Protein AF-A0ABC8ABK7-F1 (afdb_monomer_lite)

Secondary structure (DSSP, 8-state):
------PPPHHHHHHHHHHHHHHHHHHTT--HHHHHHHHHHHHHHHHTT--HHHHHHHHHHHH-TTTTS----

Structure (mmCIF, N/CA/C/O backbone):
data_AF-A0ABC8ABK7-F1
#
_entry.id   AF-A0ABC8ABK7-F1
#
loop_
_atom_site.group_PDB
_atom_site.id
_atom_site.type_symbol
_atom_site.label_atom_id
_atom_site.label_alt_id
_atom_site.label_comp_id
_atom_site.label_asym_id
_atom_site.label_entity_id
_atom_site.label_seq_id
_atom_site.pdbx_PDB_ins_code
_atom_site.Cartn_x
_atom_site.Cartn_y
_atom_site.Cartn_z
_atom_site.occupancy
_atom_site.B_iso_or_equiv
_atom_site.auth_seq_id
_atom_site.auth_comp_id
_atom_site.auth_asym_id
_atom_site.auth_atom_id
_atom_site.pdbx_PDB_model_num
ATOM 1 N N . MET A 1 1 ? -8.939 -20.119 23.501 1.00 36.53 1 MET A N 1
ATOM 2 C CA . MET A 1 1 ? -7.815 -19.158 23.473 1.00 36.53 1 MET A CA 1
ATOM 3 C C . MET A 1 1 ? -8.201 -18.044 22.509 1.00 36.53 1 MET A C 1
ATOM 5 O O . MET A 1 1 ? -8.188 -18.275 21.308 1.00 36.53 1 MET A O 1
ATOM 9 N N . ASN A 1 2 ? -8.664 -16.896 23.017 1.00 44.53 2 ASN A N 1
ATOM 10 C CA . ASN A 1 2 ? -9.000 -15.746 22.173 1.00 44.53 2 ASN A CA 1
ATOM 11 C C . ASN A 1 2 ? -7.695 -15.178 21.620 1.00 44.53 2 ASN A C 1
ATOM 13 O O . ASN A 1 2 ? -6.936 -14.542 22.348 1.00 44.53 2 ASN A O 1
ATOM 17 N N . HIS A 1 3 ? -7.413 -15.451 20.348 1.00 47.59 3 HIS A N 1
ATOM 18 C CA . HIS A 1 3 ? -6.313 -14.819 19.638 1.00 47.59 3 HIS A CA 1
ATOM 19 C C . HIS A 1 3 ? -6.757 -13.383 19.343 1.00 47.59 3 HIS A C 1
ATOM 21 O O . HIS A 1 3 ? -7.294 -13.077 18.279 1.00 47.59 3 HIS A O 1
ATOM 27 N N . THR A 1 4 ? -6.635 -12.511 20.342 1.00 48.34 4 THR A N 1
ATOM 28 C CA . THR A 1 4 ? -6.847 -11.080 20.172 1.00 48.34 4 THR A CA 1
ATOM 29 C C . THR A 1 4 ? -5.740 -10.612 19.238 1.00 48.34 4 THR A C 1
ATOM 31 O O . THR A 1 4 ? -4.610 -10.390 19.667 1.00 48.34 4 THR A O 1
ATOM 34 N N . LEU A 1 5 ? -6.029 -10.555 17.937 1.00 59.03 5 LEU A N 1
ATOM 35 C CA . LEU A 1 5 ? -5.183 -9.899 16.948 1.00 59.03 5 LEU A CA 1
ATOM 36 C C . LEU A 1 5 ? -5.130 -8.429 17.351 1.00 59.03 5 LEU A C 1
ATOM 38 O O . LEU A 1 5 ? -5.991 -7.647 16.955 1.00 59.03 5 LEU A O 1
ATOM 42 N N . ILE A 1 6 ? -4.176 -8.076 18.216 1.00 58.81 6 ILE A N 1
ATOM 43 C CA . ILE A 1 6 ? -3.963 -6.698 18.638 1.00 58.81 6 ILE A CA 1
ATOM 44 C C . ILE A 1 6 ? -3.697 -5.922 17.348 1.00 58.81 6 ILE A C 1
ATOM 46 O O . ILE A 1 6 ? -2.708 -6.211 16.664 1.00 58.81 6 ILE A O 1
ATOM 50 N N . PRO A 1 7 ? -4.582 -4.991 16.954 1.00 61.56 7 PRO A N 1
ATOM 51 C CA . PRO A 1 7 ? -4.342 -4.205 15.765 1.00 61.56 7 PRO A CA 1
ATOM 52 C C . PRO A 1 7 ? -3.040 -3.443 15.992 1.00 61.56 7 PRO A C 1
ATOM 54 O O . PRO A 1 7 ? -2.925 -2.663 16.936 1.00 61.56 7 PRO A O 1
ATOM 57 N N . LEU A 1 8 ? -2.044 -3.707 15.143 1.00 65.19 8 LEU A N 1
ATOM 58 C CA . LEU A 1 8 ? -0.766 -3.006 15.198 1.00 65.19 8 LEU A CA 1
ATOM 59 C C . LEU A 1 8 ? -1.038 -1.487 15.217 1.00 65.19 8 LEU A C 1
ATOM 61 O O . LEU A 1 8 ? -1.904 -1.018 14.466 1.00 65.19 8 LEU A O 1
ATOM 65 N N . PRO A 1 9 ? -0.331 -0.687 16.029 1.00 72.12 9 PRO A N 1
ATOM 66 C CA . PRO A 1 9 ? -0.446 0.765 15.977 1.00 72.12 9 PRO A CA 1
ATOM 67 C C . PRO A 1 9 ? -0.226 1.275 14.542 1.00 72.12 9 PRO A C 1
ATOM 69 O O . PRO A 1 9 ? 0.513 0.681 13.752 1.00 72.12 9 PRO A O 1
ATOM 72 N N . GLU A 1 10 ? -0.907 2.362 14.176 1.00 70.19 10 GLU A N 1
ATOM 73 C CA . GLU A 1 10 ? -0.949 2.894 12.802 1.00 70.19 10 GLU A CA 1
ATOM 74 C C . GLU A 1 10 ? 0.434 3.019 12.114 1.00 70.19 10 GLU A C 1
ATOM 76 O O . GLU A 1 10 ? 0.569 2.561 10.974 1.00 70.19 10 GLU A O 1
ATOM 81 N N . PRO A 1 11 ? 1.509 3.477 12.797 1.00 76.12 11 PRO A N 1
ATOM 82 C CA . PRO A 1 11 ? 2.846 3.544 12.204 1.00 76.12 11 PRO A CA 1
ATOM 83 C C . PRO A 1 11 ? 3.410 2.172 11.813 1.00 76.12 11 PRO A C 1
ATOM 85 O O . PRO A 1 11 ? 4.128 2.049 10.820 1.00 76.12 11 PRO A O 1
ATOM 88 N N . GLN A 1 12 ? 3.096 1.127 12.582 1.00 82.06 12 GLN A N 1
ATOM 89 C CA . GLN A 1 12 ? 3.545 -0.238 12.305 1.00 82.06 12 GLN A CA 1
ATOM 90 C C . GLN A 1 12 ? 2.763 -0.850 11.138 1.00 82.06 12 GLN A C 1
ATOM 92 O O . GLN A 1 12 ? 3.366 -1.490 10.275 1.00 82.06 12 GLN A O 1
ATOM 97 N N . ARG A 1 13 ? 1.453 -0.576 11.043 1.00 80.69 13 ARG A N 1
ATOM 98 C CA . ARG A 1 13 ? 0.631 -0.991 9.891 1.00 80.69 13 ARG A CA 1
ATOM 99 C C . ARG A 1 13 ? 1.136 -0.376 8.590 1.00 80.69 13 ARG A C 1
ATOM 101 O O . ARG A 1 13 ? 1.294 -1.091 7.602 1.00 80.69 13 ARG A O 1
ATOM 108 N N . LEU A 1 14 ? 1.459 0.917 8.593 1.00 83.81 14 LEU A N 1
ATOM 109 C CA . LEU A 1 14 ? 1.974 1.591 7.401 1.00 83.81 14 LEU A CA 1
ATOM 110 C C . LEU A 1 14 ? 3.352 1.055 6.980 1.00 83.81 14 LEU A C 1
ATOM 112 O O . LEU A 1 14 ? 3.603 0.867 5.788 1.00 83.81 14 LEU A O 1
ATOM 116 N N . ARG A 1 15 ? 4.237 0.764 7.942 1.00 87.19 15 ARG A N 1
ATOM 117 C CA . ARG A 1 15 ? 5.544 0.139 7.667 1.00 87.19 15 ARG A CA 1
ATOM 118 C C . ARG A 1 15 ? 5.392 -1.250 7.049 1.00 87.19 15 ARG A C 1
ATOM 120 O O . ARG A 1 15 ? 6.051 -1.525 6.047 1.00 87.19 15 ARG A O 1
ATOM 127 N N . ALA A 1 16 ? 4.500 -2.078 7.593 1.00 88.19 16 ALA A N 1
ATOM 128 C CA . ALA A 1 16 ? 4.213 -3.406 7.057 1.00 88.19 16 ALA A CA 1
ATOM 129 C C . ALA A 1 16 ? 3.687 -3.329 5.614 1.00 88.19 16 ALA A C 1
ATOM 131 O O . ALA A 1 16 ? 4.204 -4.011 4.730 1.00 88.19 16 ALA A O 1
ATOM 132 N N . VAL A 1 17 ? 2.735 -2.427 5.339 1.00 89.25 17 VAL A N 1
ATOM 133 C CA . VAL A 1 17 ? 2.214 -2.212 3.977 1.00 89.25 17 VAL A CA 1
ATOM 134 C C . VAL A 1 17 ? 3.309 -1.711 3.032 1.00 89.25 17 VAL A C 1
ATOM 136 O O . VAL A 1 17 ? 3.410 -2.193 1.907 1.00 89.25 17 VAL A O 1
ATOM 139 N N . ARG A 1 18 ? 4.183 -0.802 3.479 1.00 89.00 18 ARG A N 1
ATOM 140 C CA . ARG A 1 18 ? 5.313 -0.319 2.669 1.00 89.00 18 ARG A CA 1
ATOM 141 C C . ARG A 1 18 ? 6.276 -1.442 2.288 1.00 89.00 18 ARG A C 1
ATOM 143 O O . ARG A 1 18 ? 6.710 -1.500 1.140 1.00 89.00 18 ARG A O 1
ATOM 150 N N . GLN A 1 19 ? 6.623 -2.313 3.236 1.00 90.56 19 GLN A N 1
ATOM 151 C CA . GLN A 1 19 ? 7.486 -3.466 2.968 1.00 90.56 19 GLN A CA 1
ATOM 152 C C . GLN A 1 19 ? 6.818 -4.444 2.001 1.00 90.56 19 GLN A C 1
ATOM 154 O O . GLN A 1 19 ? 7.455 -4.855 1.032 1.00 90.56 19 GLN A O 1
ATOM 159 N N . ALA A 1 20 ? 5.533 -4.743 2.205 1.00 90.38 20 ALA A N 1
ATOM 160 C CA . ALA A 1 20 ? 4.773 -5.624 1.326 1.00 90.38 20 ALA A CA 1
ATOM 161 C C . ALA A 1 20 ? 4.686 -5.072 -0.108 1.00 90.38 20 ALA A C 1
ATOM 163 O O . ALA A 1 20 ? 4.942 -5.804 -1.060 1.00 90.38 20 ALA A O 1
ATOM 164 N N . LEU A 1 21 ? 4.405 -3.774 -0.274 1.00 89.31 21 LEU A N 1
ATOM 165 C CA . LEU A 1 21 ? 4.377 -3.120 -1.588 1.00 89.31 21 LEU A CA 1
ATOM 166 C C . LEU A 1 21 ? 5.750 -3.110 -2.260 1.00 89.31 21 LEU A C 1
ATOM 168 O O . LEU A 1 21 ? 5.835 -3.339 -3.461 1.00 89.31 21 LEU A O 1
ATOM 172 N N . ARG A 1 22 ? 6.830 -2.880 -1.505 1.00 89.38 22 ARG A N 1
ATOM 173 C CA . ARG A 1 22 ? 8.194 -2.937 -2.046 1.00 89.38 22 ARG A CA 1
ATOM 174 C C . ARG A 1 22 ? 8.551 -4.346 -2.507 1.00 89.38 22 ARG A C 1
ATOM 176 O O . ARG A 1 22 ? 9.108 -4.494 -3.586 1.00 89.38 22 ARG A O 1
ATOM 183 N N . HIS A 1 23 ? 8.227 -5.361 -1.709 1.00 90.38 23 HIS A N 1
ATOM 184 C CA . HIS A 1 23 ? 8.436 -6.753 -2.089 1.00 90.38 23 HIS A CA 1
ATOM 185 C C . HIS A 1 23 ? 7.644 -7.090 -3.357 1.00 90.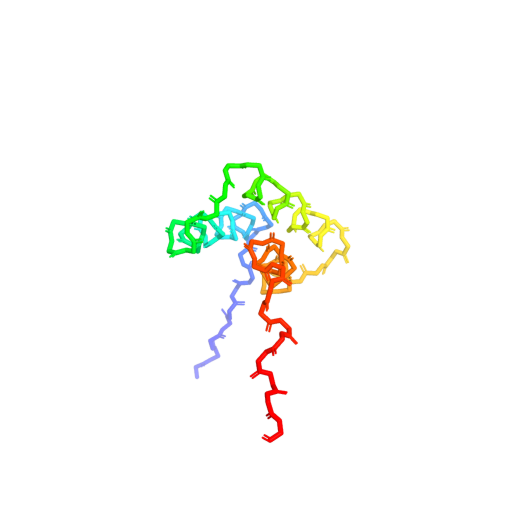38 23 HIS A C 1
ATOM 187 O O . HIS A 1 23 ? 8.219 -7.579 -4.321 1.00 90.38 23 HIS A O 1
ATOM 193 N N . HIS A 1 24 ? 6.357 -6.736 -3.403 1.00 86.44 24 HIS A N 1
ATOM 194 C CA . HIS A 1 24 ? 5.519 -6.936 -4.583 1.00 86.44 24 HIS A CA 1
ATOM 195 C C . HIS A 1 24 ? 6.092 -6.234 -5.822 1.00 86.44 24 HIS A C 1
ATOM 197 O O . HIS A 1 24 ? 6.220 -6.859 -6.864 1.00 86.44 24 HIS A O 1
ATOM 203 N N . ALA A 1 25 ? 6.514 -4.974 -5.690 1.00 86.88 25 ALA A N 1
ATOM 204 C CA . ALA A 1 25 ? 7.110 -4.207 -6.780 1.00 86.88 25 ALA A CA 1
ATOM 205 C C . ALA A 1 25 ? 8.396 -4.839 -7.335 1.00 86.88 25 ALA A C 1
ATOM 207 O O . ALA A 1 25 ? 8.649 -4.728 -8.529 1.00 86.88 25 ALA A O 1
ATOM 208 N N . ILE A 1 26 ? 9.196 -5.503 -6.493 1.00 87.31 26 ILE A N 1
ATOM 209 C CA . ILE A 1 26 ? 10.382 -6.252 -6.936 1.00 87.31 26 ILE A CA 1
ATOM 210 C C . ILE A 1 26 ? 9.960 -7.447 -7.799 1.00 87.31 26 ILE A C 1
ATOM 212 O O . ILE A 1 26 ? 10.515 -7.630 -8.877 1.00 87.31 26 ILE A O 1
ATOM 216 N N . HIS A 1 27 ? 8.957 -8.215 -7.359 1.00 87.06 27 HIS A N 1
ATOM 217 C CA . HIS A 1 27 ? 8.438 -9.373 -8.105 1.00 87.06 27 HIS A CA 1
ATOM 218 C C . HIS A 1 27 ? 7.778 -8.983 -9.425 1.00 87.06 27 HIS A C 1
ATOM 220 O O . HIS A 1 27 ? 7.928 -9.678 -10.422 1.00 87.06 27 HIS A O 1
ATOM 226 N N . THR A 1 28 ? 7.059 -7.864 -9.448 1.00 82.88 28 THR A N 1
ATOM 227 C CA . THR A 1 28 ? 6.356 -7.389 -10.644 1.00 82.88 28 THR A CA 1
ATOM 228 C C . THR A 1 28 ? 7.199 -6.453 -11.507 1.00 82.88 28 THR A C 1
ATOM 230 O O . THR A 1 28 ? 6.662 -5.822 -12.413 1.00 82.88 28 THR A O 1
ATOM 233 N N . HIS A 1 29 ? 8.492 -6.290 -11.201 1.00 85.06 29 HIS A N 1
ATOM 234 C CA . HIS A 1 29 ? 9.385 -5.333 -11.865 1.00 85.06 29 HIS A CA 1
ATOM 235 C C . HIS A 1 29 ? 8.780 -3.919 -11.998 1.00 85.06 29 HIS A C 1
ATOM 237 O O . HIS A 1 29 ? 9.004 -3.208 -12.980 1.00 85.06 29 HIS A O 1
ATOM 243 N N . ALA A 1 30 ? 7.990 -3.496 -11.008 1.00 83.56 30 ALA A N 1
ATOM 244 C CA . ALA A 1 30 ? 7.320 -2.208 -11.045 1.00 83.56 30 ALA A CA 1
ATOM 245 C C . ALA A 1 30 ? 8.337 -1.068 -10.910 1.00 83.56 30 ALA A C 1
ATOM 247 O O . ALA A 1 30 ? 9.278 -1.123 -10.114 1.00 83.56 30 ALA A O 1
ATOM 248 N N . SER A 1 31 ? 8.120 0.008 -11.668 1.00 86.62 31 SER A N 1
ATOM 249 C CA . SER A 1 31 ? 9.005 1.169 -11.620 1.00 86.62 31 SER A CA 1
ATOM 250 C C . SER A 1 31 ? 8.993 1.837 -10.233 1.00 86.62 31 SER A C 1
ATOM 252 O O . SER A 1 31 ? 7.972 1.813 -9.534 1.00 86.62 31 SER A O 1
ATOM 254 N N . PRO A 1 32 ? 10.079 2.526 -9.836 1.00 85.38 32 PRO A N 1
ATOM 255 C CA . PRO A 1 32 ? 10.110 3.297 -8.591 1.00 85.38 32 PRO A CA 1
ATOM 256 C C . PRO A 1 32 ? 8.962 4.314 -8.474 1.00 85.38 32 PRO A C 1
ATOM 258 O O . PRO A 1 32 ? 8.443 4.543 -7.383 1.00 85.38 32 PRO A O 1
ATOM 261 N N . ASN A 1 33 ? 8.522 4.886 -9.602 1.00 88.06 33 ASN A N 1
ATOM 262 C CA . ASN A 1 33 ? 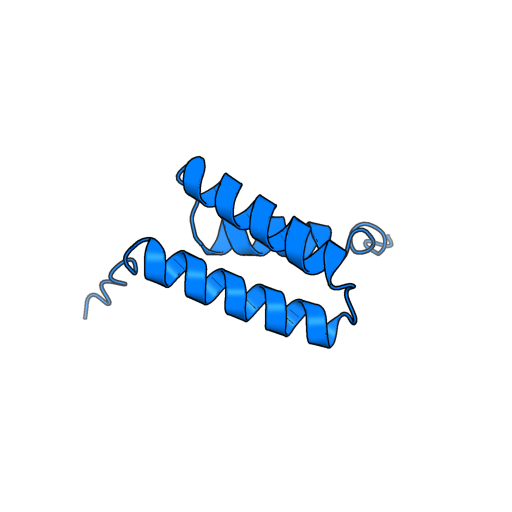7.383 5.802 -9.661 1.00 88.06 33 ASN A CA 1
ATOM 263 C C . ASN A 1 33 ? 6.050 5.086 -9.362 1.00 88.06 33 ASN A C 1
ATOM 265 O O . ASN A 1 33 ? 5.222 5.605 -8.613 1.00 88.06 33 ASN A O 1
ATOM 269 N N . ALA A 1 34 ? 5.853 3.870 -9.884 1.00 87.06 34 ALA A N 1
ATOM 270 C CA . ALA A 1 34 ? 4.682 3.052 -9.562 1.00 87.06 34 ALA A CA 1
ATOM 271 C C . ALA A 1 34 ? 4.662 2.666 -8.073 1.00 87.06 34 ALA A C 1
ATOM 273 O O . ALA A 1 34 ? 3.624 2.782 -7.421 1.00 87.06 34 ALA A O 1
ATOM 274 N N . LEU A 1 35 ? 5.819 2.310 -7.505 1.00 88.75 35 LEU A N 1
ATOM 275 C CA . LEU A 1 35 ? 5.960 2.044 -6.070 1.00 88.75 35 LEU A CA 1
ATOM 276 C C . LEU A 1 35 ? 5.633 3.271 -5.209 1.00 88.75 35 LEU A C 1
ATOM 278 O O . LEU A 1 35 ? 4.951 3.142 -4.190 1.00 88.75 35 LEU A O 1
ATOM 282 N N . HIS A 1 36 ? 6.065 4.463 -5.625 1.00 89.50 36 HIS A N 1
ATOM 283 C CA . HIS A 1 36 ? 5.722 5.705 -4.935 1.00 89.50 36 HIS A CA 1
ATOM 284 C C . HIS A 1 36 ? 4.205 5.949 -4.938 1.00 89.50 36 HIS A C 1
ATOM 286 O O . HIS A 1 36 ? 3.610 6.152 -3.880 1.00 89.50 36 HIS A O 1
ATOM 292 N N . ARG A 1 37 ? 3.557 5.840 -6.106 1.00 89.81 37 ARG A N 1
ATOM 293 C CA . ARG A 1 37 ? 2.096 5.988 -6.240 1.00 89.81 37 ARG A CA 1
ATOM 294 C C . ARG A 1 37 ? 1.326 4.957 -5.414 1.00 89.81 37 ARG A C 1
ATOM 296 O O . ARG A 1 37 ? 0.356 5.314 -4.748 1.00 89.81 37 ARG A O 1
ATOM 303 N N . ALA A 1 38 ? 1.783 3.705 -5.404 1.00 90.50 38 ALA A N 1
ATOM 304 C CA . ALA A 1 38 ? 1.204 2.642 -4.589 1.00 90.50 38 ALA A CA 1
ATOM 305 C C . ALA A 1 38 ? 1.262 2.970 -3.089 1.00 90.50 38 ALA A C 1
ATOM 307 O O . ALA A 1 38 ? 0.289 2.754 -2.363 1.00 90.50 38 ALA A O 1
ATOM 308 N N . PHE A 1 39 ? 2.377 3.539 -2.624 1.00 89.56 39 PHE A N 1
ATOM 309 C CA . PHE A 1 39 ? 2.523 3.953 -1.232 1.00 89.56 39 PHE A CA 1
ATOM 310 C C . PHE A 1 39 ? 1.638 5.158 -0.879 1.00 89.56 39 PHE A C 1
ATOM 312 O O . PHE A 1 39 ? 1.000 5.143 0.173 1.00 89.56 39 PHE A O 1
ATOM 319 N N . CYS A 1 40 ? 1.521 6.155 -1.762 1.00 90.56 40 CYS A N 1
ATOM 320 C CA . CYS A 1 40 ? 0.588 7.272 -1.571 1.00 90.56 40 CYS A CA 1
ATOM 321 C C . CYS A 1 40 ? -0.870 6.794 -1.483 1.00 90.56 40 CYS A C 1
ATOM 323 O O . CYS A 1 40 ? -1.615 7.242 -0.613 1.00 90.56 40 CYS A O 1
ATOM 325 N N . ALA A 1 41 ? -1.276 5.840 -2.327 1.00 89.25 41 ALA A N 1
ATOM 326 C CA . ALA A 1 41 ? -2.614 5.253 -2.259 1.00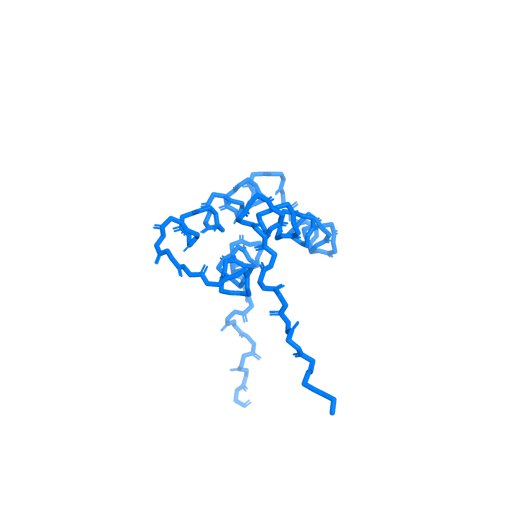 89.25 41 ALA A CA 1
ATOM 327 C C . ALA A 1 41 ? -2.851 4.497 -0.944 1.00 89.25 41 ALA A C 1
ATOM 329 O O . ALA A 1 41 ? -3.918 4.623 -0.342 1.00 89.25 41 ALA A O 1
ATOM 330 N N . ALA A 1 42 ? -1.847 3.761 -0.459 1.00 88.31 42 ALA A N 1
ATOM 331 C CA . ALA A 1 42 ? -1.915 3.101 0.839 1.00 88.31 42 ALA A CA 1
ATOM 332 C C . ALA A 1 42 ? -2.048 4.107 1.997 1.00 88.31 42 ALA A C 1
ATOM 334 O O . ALA A 1 42 ? -2.875 3.904 2.884 1.00 88.31 42 ALA A O 1
ATOM 335 N N . GLN A 1 43 ? -1.286 5.206 1.979 1.00 87.88 43 GLN A N 1
ATOM 336 C CA . 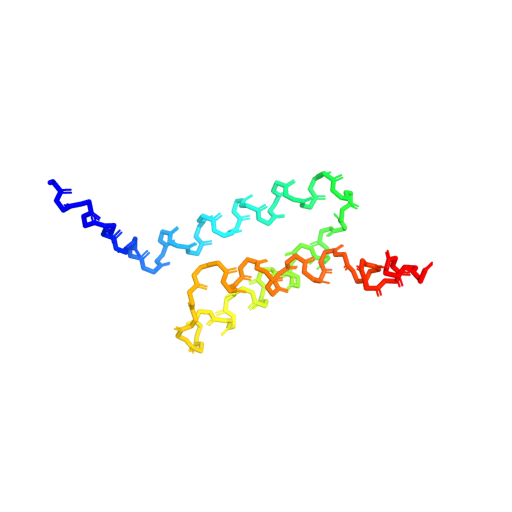GLN A 1 43 ? -1.407 6.286 2.968 1.00 87.88 43 GLN A CA 1
ATOM 337 C C . GLN A 1 43 ? -2.794 6.933 2.947 1.00 87.88 43 GLN A C 1
ATOM 339 O O . GLN A 1 43 ? -3.394 7.123 4.002 1.00 87.88 43 GLN A O 1
ATOM 344 N N . HIS A 1 44 ? -3.332 7.216 1.759 1.00 88.81 44 HIS A N 1
ATOM 345 C CA . HIS A 1 44 ? -4.672 7.781 1.629 1.00 88.81 44 HIS A CA 1
ATOM 346 C C . HIS A 1 44 ? -5.743 6.818 2.163 1.00 88.81 44 HIS A C 1
ATOM 348 O O . HIS A 1 44 ? -6.656 7.236 2.870 1.00 88.81 44 HIS A O 1
ATOM 354 N N . ALA A 1 45 ? -5.603 5.512 1.917 1.00 86.81 45 ALA A N 1
ATOM 355 C CA . ALA A 1 45 ? -6.496 4.512 2.492 1.00 86.81 45 ALA A CA 1
ATOM 356 C C . ALA A 1 45 ? -6.453 4.515 4.033 1.00 86.81 45 ALA A C 1
ATOM 358 O O . ALA A 1 45 ? -7.508 4.441 4.661 1.00 86.81 45 ALA A O 1
ATOM 359 N N . PHE A 1 46 ? -5.276 4.663 4.650 1.00 83.44 46 PHE A N 1
ATOM 360 C CA . PHE A 1 46 ? -5.177 4.824 6.106 1.00 83.44 46 PHE A CA 1
ATOM 361 C C . PHE A 1 46 ? -5.816 6.124 6.604 1.00 83.44 46 PHE A C 1
ATOM 363 O O . PHE A 1 46 ? -6.547 6.082 7.589 1.00 83.44 46 PHE A O 1
ATOM 370 N N . ALA A 1 47 ? -5.622 7.243 5.898 1.00 84.69 47 ALA A N 1
ATOM 371 C CA . ALA A 1 47 ? -6.264 8.518 6.231 1.00 84.69 47 ALA A CA 1
ATOM 372 C C . ALA A 1 47 ? -7.803 8.436 6.179 1.00 84.69 47 ALA A C 1
ATOM 374 O O . ALA A 1 47 ? -8.489 9.114 6.936 1.00 84.69 47 ALA A O 1
ATOM 375 N N . LEU A 1 48 ? -8.351 7.552 5.339 1.00 86.50 48 LEU A N 1
ATOM 376 C CA . LEU A 1 48 ? -9.783 7.233 5.274 1.00 86.50 48 LEU A CA 1
ATOM 377 C C . LEU A 1 48 ? -10.226 6.178 6.312 1.00 86.50 48 LEU A C 1
ATOM 379 O O . LEU A 1 48 ? -11.326 5.634 6.205 1.00 86.50 48 LEU A O 1
ATOM 383 N N . GLY A 1 49 ? -9.369 5.824 7.275 1.00 84.62 49 GLY A N 1
ATOM 384 C CA . GLY A 1 49 ? -9.650 4.829 8.314 1.00 84.62 49 GLY A CA 1
ATOM 385 C C . GLY A 1 49 ? -9.704 3.383 7.811 1.00 84.62 49 GLY A C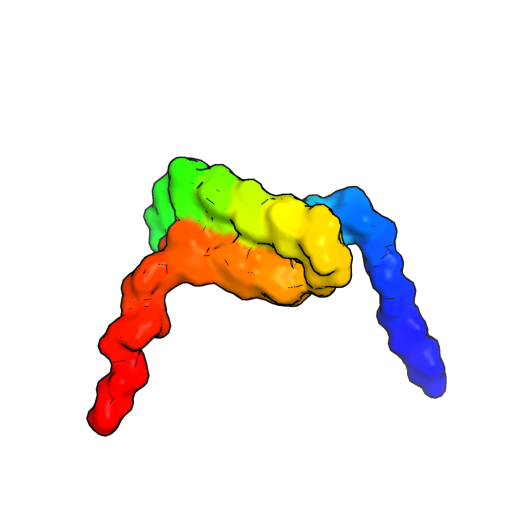 1
ATOM 386 O O . GLY A 1 49 ? -10.269 2.513 8.477 1.00 84.62 49 GLY A O 1
ATOM 387 N N . ARG A 1 50 ? -9.158 3.088 6.623 1.00 86.44 50 ARG A N 1
ATOM 388 C CA . ARG A 1 50 ? -9.172 1.729 6.062 1.00 86.44 50 ARG A CA 1
ATOM 389 C C . ARG A 1 50 ? -8.122 0.834 6.716 1.00 86.44 50 ARG A C 1
ATOM 391 O O . ARG A 1 50 ? -7.108 1.275 7.253 1.00 86.44 50 ARG A O 1
ATOM 398 N N . SER A 1 51 ? -8.375 -0.472 6.643 1.00 85.19 51 SER A N 1
ATOM 399 C CA . SER A 1 51 ? -7.458 -1.491 7.152 1.00 85.19 51 SER A CA 1
ATOM 400 C C . SER A 1 51 ? -6.164 -1.563 6.329 1.00 85.19 51 SER A C 1
ATOM 402 O O . SER A 1 51 ? -6.135 -1.194 5.152 1.00 85.19 51 SER A O 1
ATOM 404 N N . GLY A 1 52 ? -5.105 -2.131 6.917 1.00 83.12 52 GLY A N 1
ATOM 405 C CA . GLY A 1 52 ? -3.841 -2.356 6.208 1.00 83.12 52 GLY A CA 1
ATOM 406 C C . GLY A 1 52 ? -3.983 -3.261 4.978 1.00 83.12 52 GLY A C 1
ATOM 407 O O . GLY A 1 52 ? -3.320 -3.024 3.972 1.00 83.12 52 GLY A O 1
ATOM 408 N N . ALA A 1 53 ? -4.898 -4.236 5.010 1.00 86.38 53 ALA A N 1
ATOM 409 C CA . ALA A 1 53 ? -5.190 -5.092 3.859 1.00 86.38 53 ALA A CA 1
ATOM 410 C C . ALA A 1 53 ? -5.810 -4.296 2.698 1.00 86.38 53 ALA A C 1
ATOM 412 O O . ALA A 1 53 ? -5.405 -4.450 1.547 1.00 86.38 53 ALA A O 1
ATOM 413 N N . THR A 1 54 ? -6.746 -3.390 3.001 1.00 87.62 54 THR A N 1
ATOM 414 C CA . THR A 1 54 ? -7.356 -2.498 2.004 1.00 87.62 54 THR A CA 1
ATOM 415 C C . THR A 1 54 ? -6.320 -1.549 1.400 1.00 87.62 54 THR A C 1
ATOM 417 O O . THR A 1 54 ? -6.287 -1.374 0.184 1.00 87.62 54 THR A O 1
ATOM 420 N N . ALA A 1 55 ? -5.443 -0.979 2.232 1.00 87.06 55 ALA A N 1
ATOM 421 C CA . ALA A 1 55 ? -4.357 -0.106 1.791 1.00 87.06 55 ALA A CA 1
ATOM 422 C C . ALA A 1 55 ? -3.353 -0.837 0.877 1.00 87.06 55 ALA A C 1
ATOM 424 O O . ALA A 1 55 ? -2.963 -0.310 -0.165 1.00 87.06 55 ALA A O 1
ATOM 425 N N . TYR A 1 56 ? -2.981 -2.073 1.223 1.00 87.50 56 TYR A N 1
ATOM 426 C CA . TYR A 1 56 ? -2.123 -2.919 0.391 1.00 87.50 56 TYR A CA 1
ATOM 427 C C . TYR A 1 56 ? -2.771 -3.260 -0.960 1.00 87.50 56 TYR A C 1
ATOM 429 O O . TYR A 1 56 ? -2.126 -3.142 -2.003 1.00 87.50 56 TYR A O 1
ATOM 437 N N . HIS A 1 57 ? -4.055 -3.630 -0.971 1.00 87.25 57 HIS A N 1
ATOM 438 C CA . HIS A 1 57 ? -4.779 -3.917 -2.212 1.00 87.25 57 HIS A CA 1
ATOM 439 C C . HIS A 1 57 ? -4.865 -2.660 -3.102 1.00 87.25 57 HIS A C 1
ATOM 441 O O . HIS A 1 57 ? -4.572 -2.713 -4.294 1.00 87.25 57 HIS A O 1
ATOM 447 N N . ALA A 1 58 ? -5.180 -1.495 -2.528 1.00 86.69 58 ALA A N 1
ATOM 448 C CA . ALA A 1 58 ? -5.191 -0.237 -3.275 1.00 86.69 58 ALA 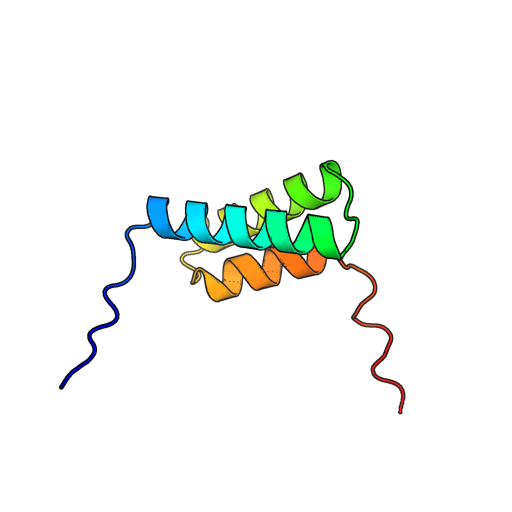A CA 1
ATOM 449 C C . ALA A 1 58 ? -3.825 0.070 -3.920 1.00 86.69 58 ALA A C 1
ATOM 451 O O . ALA A 1 58 ? -3.770 0.460 -5.085 1.00 86.69 58 ALA A O 1
ATOM 452 N N . GLY A 1 59 ? -2.727 -0.160 -3.192 1.00 86.38 59 GLY A N 1
ATOM 453 C CA . GLY A 1 59 ? -1.375 0.034 -3.715 1.00 86.38 59 GLY A CA 1
ATOM 454 C C . GLY A 1 59 ? -0.992 -0.964 -4.815 1.00 86.38 59 GLY A C 1
ATOM 455 O O . GLY A 1 59 ? -0.473 -0.560 -5.851 1.00 86.38 59 GLY A O 1
ATOM 456 N N . THR A 1 60 ? -1.283 -2.255 -4.642 1.00 86.81 60 THR A N 1
ATOM 457 C CA . THR A 1 60 ? -0.943 -3.297 -5.636 1.00 86.81 60 THR A CA 1
ATOM 458 C C . THR A 1 60 ? -1.677 -3.123 -6.967 1.00 86.81 60 THR A C 1
ATOM 460 O O . THR A 1 60 ? -1.078 -3.355 -8.014 1.00 86.81 60 THR A O 1
ATOM 463 N N . ARG A 1 61 ? -2.910 -2.595 -6.969 1.00 85.38 61 ARG A N 1
ATOM 464 C CA . ARG A 1 61 ? -3.618 -2.219 -8.214 1.00 85.38 61 ARG A CA 1
ATOM 465 C C . ARG A 1 61 ? -2.871 -1.174 -9.045 1.00 85.38 61 ARG A C 1
ATOM 467 O O . ARG A 1 61 ? -3.016 -1.153 -10.261 1.00 85.38 61 ARG A O 1
ATOM 474 N N . LEU A 1 62 ? -2.083 -0.311 -8.404 1.00 83.88 62 LEU A N 1
ATOM 475 C CA . LEU A 1 62 ? -1.261 0.690 -9.089 1.00 83.88 62 LEU A CA 1
ATOM 476 C C . LEU A 1 62 ? 0.096 0.134 -9.540 1.00 83.88 62 LEU A C 1
ATOM 478 O O . LEU A 1 62 ? 0.700 0.696 -10.450 1.00 83.88 62 LEU A O 1
ATOM 482 N N . LEU A 1 63 ? 0.567 -0.955 -8.923 1.00 82.81 63 LEU A N 1
ATOM 483 C CA . LEU A 1 63 ? 1.761 -1.686 -9.364 1.00 82.81 63 LEU A CA 1
ATOM 484 C C . LEU A 1 63 ? 1.469 -2.549 -10.599 1.00 82.81 63 LEU A C 1
ATOM 486 O O . LEU A 1 63 ? 2.334 -2.690 -11.457 1.00 82.81 63 LEU A O 1
ATOM 490 N N . HIS A 1 64 ? 0.244 -3.066 -10.707 1.00 74.31 64 HIS A N 1
ATOM 491 C CA . HIS A 1 64 ? -0.242 -3.857 -11.836 1.00 74.31 64 HIS A CA 1
ATOM 492 C C . HIS A 1 64 ? -1.568 -3.296 -12.381 1.00 74.31 64 HIS A C 1
ATOM 494 O O . HIS A 1 64 ? -2.636 -3.854 -12.113 1.00 74.31 64 HIS A O 1
ATOM 500 N N . PRO A 1 65 ? -1.537 -2.230 -13.204 1.00 62.34 65 PRO A N 1
ATOM 501 C CA . PRO A 1 65 ? -2.746 -1.742 -13.867 1.00 62.34 65 PRO A CA 1
ATOM 502 C C . PRO A 1 65 ? -3.348 -2.757 -14.864 1.00 62.34 65 PRO A C 1
ATOM 504 O O . PRO A 1 65 ? -4.514 -2.624 -15.222 1.00 62.34 65 PRO A O 1
ATOM 507 N N . HIS A 1 66 ? -2.597 -3.789 -15.277 1.00 53.59 66 HIS A N 1
ATOM 508 C CA . HIS A 1 66 ? -2.998 -4.744 -16.322 1.00 53.59 66 HIS A CA 1
ATOM 509 C C . HIS A 1 66 ? -3.706 -6.023 -15.836 1.00 53.59 66 HIS A C 1
ATOM 511 O O . HIS A 1 66 ? -4.269 -6.745 -16.652 1.00 53.59 66 HIS A O 1
ATOM 517 N N . HIS A 1 67 ? -3.777 -6.310 -14.531 1.00 46.91 67 HIS A N 1
ATOM 518 C CA . HIS A 1 67 ? -4.374 -7.573 -14.051 1.00 46.91 67 HIS A CA 1
ATOM 519 C C . HIS A 1 67 ? -5.916 -7.602 -14.002 1.00 46.91 67 HIS A C 1
ATOM 521 O O . HIS A 1 67 ? -6.500 -8.541 -13.465 1.00 46.91 67 HIS A O 1
ATOM 527 N N . LEU A 1 68 ? -6.597 -6.606 -14.577 1.00 48.66 68 LEU A N 1
ATOM 528 C CA . LEU A 1 68 ? -8.043 -6.672 -14.829 1.00 48.66 68 LEU A CA 1
ATOM 529 C C . LEU A 1 68 ? -8.396 -7.287 -16.195 1.00 48.66 68 LEU A C 1
ATOM 531 O O . LEU A 1 68 ? -9.581 -7.398 -16.493 1.00 48.66 68 LEU A O 1
ATOM 535 N N . GLN A 1 69 ? -7.414 -7.706 -17.006 1.00 44.69 69 GLN A N 1
ATOM 536 C CA . GLN A 1 69 ? -7.665 -8.142 -18.387 1.00 44.69 69 GLN A CA 1
ATOM 537 C C . GLN A 1 69 ? -7.648 -9.664 -18.632 1.00 44.69 69 GLN A C 1
ATOM 539 O O . GLN A 1 69 ? -7.938 -10.077 -19.745 1.00 44.69 69 GLN A O 1
ATOM 544 N N . GLU A 1 70 ? -7.418 -10.514 -17.623 1.00 43.69 70 GLU A N 1
ATOM 545 C CA . GLU A 1 70 ? -7.408 -11.983 -17.815 1.00 43.69 70 GLU A CA 1
ATOM 546 C C . GLU A 1 70 ? -8.463 -12.741 -16.995 1.00 43.69 70 GLU A C 1
ATOM 548 O O . GLU A 1 70 ? -8.281 -13.895 -16.618 1.00 43.69 70 GLU A O 1
ATOM 553 N N . ARG A 1 71 ? -9.634 -12.134 -16.773 1.00 46.81 71 ARG A N 1
ATOM 554 C CA . ARG A 1 71 ? -10.859 -12.946 -16.705 1.00 46.81 71 ARG A CA 1
ATOM 555 C C . ARG A 1 71 ? -11.317 -13.199 -18.140 1.00 46.81 71 ARG A C 1
ATOM 557 O O . ARG A 1 71 ? -12.232 -12.544 -18.627 1.00 46.81 71 ARG A O 1
ATOM 564 N N . HIS A 1 72 ? -10.606 -14.096 -18.820 1.00 39.78 72 HIS A N 1
ATOM 565 C CA . HIS A 1 72 ? -11.109 -14.726 -20.036 1.00 39.78 72 HIS A CA 1
ATOM 566 C C . HIS A 1 72 ? -12.419 -15.477 -19.703 1.00 39.78 72 HIS A C 1
ATOM 568 O O . HIS A 1 72 ? -12.491 -16.070 -18.619 1.00 39.78 72 HIS A O 1
ATOM 574 N N . PRO A 1 73 ? -13.451 -15.422 -20.566 1.00 48.34 73 PRO A N 1
ATOM 575 C CA . PRO A 1 73 ? -14.564 -16.368 -20.526 1.00 48.34 73 PRO A CA 1
ATOM 576 C C . PRO A 1 73 ? -14.108 -17.795 -20.854 1.00 48.34 73 PRO A C 1
ATOM 578 O O . PRO A 1 73 ? -13.106 -17.946 -21.594 1.00 48.34 73 PRO A O 1
#

Radius of gyration: 13.83 Å; chains: 1; bounding box: 25×28×44 Å

Foldseek 3Di:
DPPPPPQPPPVVLLVVLLVLLVVLCVVLVADPVLSVVLSVQLVVCVVVVHGSVVSSVSSVCSSCVPVVPPPDD

Organism: Xylella fastidiosa (NCBI:txid2371)

pLDDT: mean 77.63, std 15.96, range [36.53, 90.56]

Sequence (73 aa):
MNHTLIPLPEPQRLRAVRQALRHHAIHTHASPNALHRAFCAAQHAFALGRSGATAYHAGTRLLHPHHLQERHP